Protein AF-A0A0D2REC7-F1 (afdb_monomer)

Organism: Gossypium raimondii (NCBI:txid29730)

pLDDT: mean 70.9, std 17.25, range [34.12, 93.25]

Nearest PDB structures (foldseek):
  4zcd-assembly2_A  TM=6.302E-01  e=1.455E-01  Pseudomonas savastanoi pv. phaseolicola 1448A
  6zqe-assembly1_JJ  TM=3.334E-01  e=7.525E+00  Saccharomyces cerevisiae S288C

Foldseek 3Di:
DDWDWDQDPVGDIDIDDPDWDWDFDPDPVVVVVVVVCVVVVQKDFDQDQPFDQDPVVRDGHRDPDDDPGRTITGDPDD

Mean predicted aligned error: 11.89 Å

Secondary structure (DSSP, 8-state):
--EEEEE-TTSPEEEEE----EEE---HHHHHHHHHHHHTTSEEE------EEETTTTEEE---------EEEE----

Solvent-accessible surface area (backbone atoms only — not comparable to full-atom values): 5047 Å² total; per-residue (Å²): 129,63,76,48,78,47,70,46,99,87,68,47,79,44,78,44,75,75,62,58,62,68,50,73,79,85,53,74,78,58,47,60,60,51,51,53,36,36,78,68,60,39,29,42,76,51,87,76,76,92,50,43,77,39,83,90,77,75,38,76,43,79,51,94,63,89,70,93,55,60,33,31,40,41,50,83,77,128

Sequence (78 aa):
MSQRREISEDGRELLFDHGAPYFTVTNPDVLSVVTEWESRGLVAEWKSNFGSFDCFTNKIVNTEHQILVLSLRALVTK

Structure (mmCIF, N/CA/C/O backbone):
data_AF-A0A0D2REC7-F1
#
_entry.id   AF-A0A0D2REC7-F1
#
loop_
_atom_site.group_PDB
_atom_site.id
_atom_site.type_symbol
_atom_site.label_atom_id
_atom_site.label_alt_id
_atom_site.label_comp_id
_atom_site.label_asym_id
_atom_site.label_entity_id
_atom_site.label_seq_id
_atom_site.pdbx_PDB_ins_code
_atom_site.Cartn_x
_atom_site.Cartn_y
_atom_site.Cartn_z
_atom_site.occupancy
_atom_site.B_iso_or_equiv
_atom_site.auth_seq_id
_atom_site.auth_comp_id
_atom_site.auth_asym_id
_atom_site.auth_atom_id
_atom_site.pdbx_PDB_model_num
ATOM 1 N N . MET A 1 1 ? 2.664 -8.956 15.161 1.00 55.34 1 MET A N 1
ATOM 2 C CA . MET A 1 1 ? 1.687 -8.059 14.510 1.00 55.34 1 MET A CA 1
ATOM 3 C C . MET A 1 1 ? 0.896 -7.377 15.609 1.00 55.34 1 MET A C 1
ATOM 5 O O . MET A 1 1 ? 0.093 -8.045 16.248 1.00 55.34 1 MET A O 1
ATOM 9 N N . SER A 1 2 ? 1.221 -6.122 15.921 1.00 57.56 2 SER A N 1
ATOM 10 C CA . SER A 1 2 ? 0.557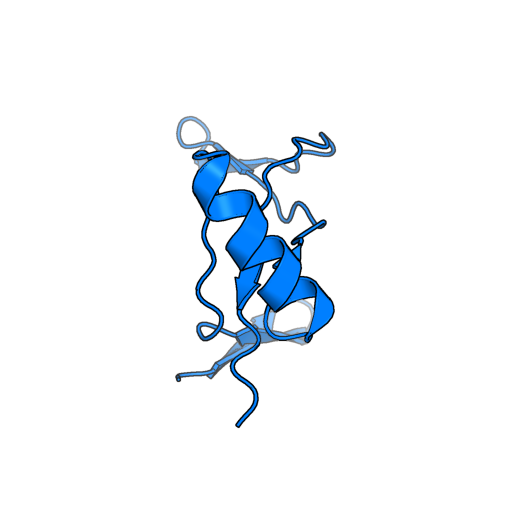 -5.360 16.985 1.00 57.56 2 SER A CA 1
ATOM 11 C C . SER A 1 2 ? -0.482 -4.443 16.347 1.00 57.56 2 SER A C 1
ATOM 13 O O . SER A 1 2 ? -0.142 -3.701 15.430 1.00 57.56 2 SER A O 1
ATOM 15 N N . GLN A 1 3 ? -1.732 -4.521 16.792 1.00 66.31 3 GLN A N 1
ATOM 16 C CA . GLN A 1 3 ? -2.762 -3.538 16.457 1.00 66.31 3 GLN A CA 1
ATOM 17 C C . GLN A 1 3 ? -2.862 -2.559 17.620 1.00 66.31 3 GLN A C 1
ATOM 19 O O . GLN A 1 3 ? -2.882 -2.986 18.777 1.00 66.31 3 GLN A O 1
ATOM 24 N N . ARG A 1 4 ? -2.942 -1.261 17.326 1.00 72.38 4 ARG A N 1
ATOM 25 C CA . ARG A 1 4 ? -3.192 -0.229 18.337 1.00 72.38 4 ARG A CA 1
ATOM 26 C C . ARG A 1 4 ? -4.542 0.41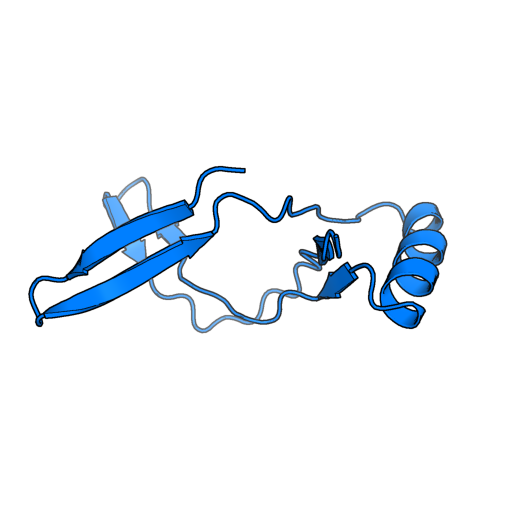6 18.063 1.00 72.38 4 ARG A C 1
ATOM 28 O O . ARG A 1 4 ? -4.854 0.740 16.922 1.00 72.38 4 ARG A O 1
ATOM 35 N N . ARG A 1 5 ? -5.339 0.580 19.114 1.00 81.69 5 ARG A N 1
ATOM 36 C CA . ARG A 1 5 ? -6.603 1.319 19.080 1.00 81.69 5 ARG A CA 1
ATOM 37 C C . ARG A 1 5 ? -6.403 2.637 19.808 1.00 81.69 5 ARG A C 1
ATOM 39 O O . ARG A 1 5 ? -5.746 2.656 20.848 1.00 81.69 5 ARG A O 1
ATOM 46 N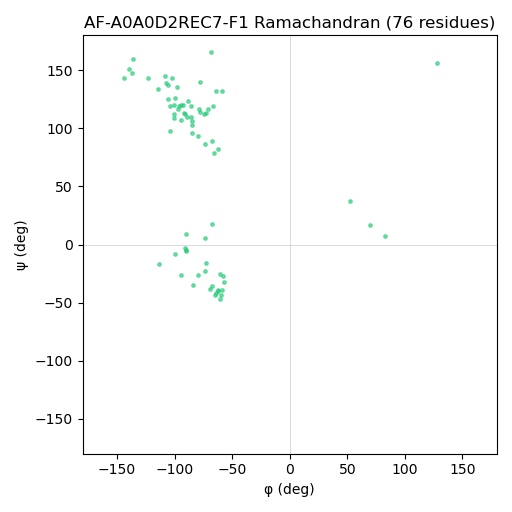 N . GLU A 1 6 ? -6.962 3.707 19.271 1.00 79.75 6 GLU A N 1
ATOM 47 C CA . GLU A 1 6 ? -6.975 5.022 19.907 1.00 79.75 6 GLU A CA 1
ATOM 48 C C . GLU A 1 6 ? -8.359 5.643 19.750 1.00 79.75 6 GLU A C 1
ATOM 50 O O . GLU A 1 6 ? -9.036 5.384 18.760 1.00 79.75 6 GLU A O 1
ATOM 55 N N . ILE A 1 7 ? -8.798 6.432 20.727 1.00 81.88 7 ILE A N 1
ATOM 56 C CA . ILE A 1 7 ? -10.048 7.187 20.629 1.00 81.88 7 ILE A CA 1
ATOM 57 C C . ILE A 1 7 ? -9.667 8.620 20.274 1.00 81.88 7 ILE A C 1
ATOM 59 O O . ILE A 1 7 ? -8.905 9.248 21.008 1.00 81.88 7 ILE A O 1
ATOM 63 N N . SER A 1 8 ? -10.152 9.117 19.140 1.00 76.50 8 SER A N 1
ATOM 64 C CA . SER A 1 8 ? -9.948 10.507 18.731 1.00 76.50 8 SER A CA 1
ATOM 65 C C . SER A 1 8 ? -10.710 11.474 19.642 1.00 76.50 8 SER A C 1
ATOM 67 O O . SER A 1 8 ? -11.619 11.086 20.375 1.00 76.50 8 SER A O 1
ATOM 69 N N . GLU A 1 9 ? -10.373 12.763 19.569 1.00 79.62 9 GLU A N 1
ATOM 70 C CA . GLU A 1 9 ? -11.042 13.816 20.350 1.00 79.62 9 GLU A CA 1
ATOM 71 C C . GLU A 1 9 ? -12.558 13.893 20.092 1.00 79.62 9 GLU A C 1
ATOM 73 O O . GLU A 1 9 ? -13.316 14.275 20.980 1.00 79.62 9 GLU A O 1
ATOM 78 N N . ASP A 1 10 ? -13.017 13.481 18.904 1.00 85.81 10 ASP A N 1
ATOM 79 C CA . ASP A 1 10 ? -14.436 13.394 18.539 1.00 85.81 10 ASP A CA 1
ATOM 80 C C . ASP A 1 10 ? -15.080 12.028 18.859 1.00 85.81 10 ASP A C 1
ATOM 82 O O . ASP A 1 10 ? -16.218 11.768 18.468 1.00 85.81 10 ASP A O 1
ATOM 86 N N . GLY A 1 11 ? -14.374 11.154 19.584 1.00 82.75 11 GLY A N 1
ATOM 87 C CA . GLY A 1 11 ? -14.890 9.881 20.089 1.00 82.75 11 GLY A CA 1
ATOM 88 C C . GLY A 1 11 ? -14.864 8.720 19.092 1.00 82.75 11 GLY A C 1
ATOM 89 O O . GLY A 1 11 ? -15.407 7.656 19.395 1.00 82.75 11 GLY A O 1
ATOM 90 N N . ARG A 1 12 ? -14.250 8.879 17.912 1.00 78.19 12 ARG A N 1
ATOM 91 C CA . ARG A 1 12 ? -14.113 7.788 16.934 1.00 78.19 12 ARG A CA 1
ATOM 92 C C . ARG A 1 12 ? -12.989 6.844 17.343 1.00 78.19 12 ARG A C 1
ATOM 94 O O . ARG A 1 12 ? -11.913 7.271 17.752 1.00 78.19 12 ARG A O 1
ATOM 101 N N . GLU A 1 13 ? -13.216 5.547 17.172 1.00 80.25 13 GLU A N 1
ATOM 102 C CA . GLU A 1 13 ? -12.161 4.547 17.326 1.00 80.25 13 GLU A CA 1
ATOM 103 C C . GLU A 1 13 ? -11.284 4.529 16.067 1.00 80.25 13 GLU A C 1
ATOM 105 O O . GLU A 1 13 ? -11.739 4.222 14.963 1.00 80.25 13 GLU A O 1
ATOM 110 N N . LEU A 1 14 ? -10.011 4.867 16.239 1.00 69.19 14 LEU A N 1
ATOM 111 C CA . LEU A 1 14 ? -8.968 4.746 15.235 1.00 69.19 14 LEU A CA 1
ATOM 112 C C . LEU A 1 14 ? -8.273 3.395 15.414 1.00 69.19 14 LEU A C 1
ATOM 114 O O . LEU A 1 14 ? -7.700 3.109 16.468 1.00 69.19 14 LEU A O 1
ATOM 118 N N . LEU A 1 15 ? -8.314 2.564 14.372 1.00 67.56 15 LEU A N 1
ATOM 119 C CA . LEU A 1 15 ? -7.607 1.289 14.324 1.00 67.56 15 LEU A CA 1
ATOM 120 C C . LEU A 1 15 ? -6.327 1.444 13.503 1.00 67.56 15 LEU A C 1
ATOM 122 O O . LEU A 1 15 ? -6.370 1.601 12.283 1.00 67.56 15 LEU A O 1
ATOM 126 N N . PHE A 1 16 ? -5.185 1.346 14.173 1.00 65.00 16 PHE A N 1
ATOM 127 C CA . PHE A 1 16 ? -3.879 1.361 13.535 1.00 65.00 16 PHE A CA 1
ATOM 128 C C . PHE A 1 16 ? -3.422 -0.073 13.276 1.00 65.00 16 PHE A C 1
ATOM 130 O O . PHE A 1 16 ? -3.050 -0.817 14.191 1.00 65.00 16 PHE A O 1
ATOM 137 N N . ASP A 1 17 ? -3.453 -0.457 12.002 1.00 65.19 17 ASP A N 1
ATOM 138 C CA . ASP A 1 17 ? -2.818 -1.673 11.513 1.00 65.19 17 ASP A CA 1
ATOM 139 C C . ASP A 1 17 ? -1.344 -1.369 11.209 1.00 65.19 17 ASP A C 1
ATOM 141 O O . ASP A 1 17 ? -1.000 -0.874 10.139 1.00 65.19 17 ASP A O 1
ATOM 145 N N . HIS A 1 18 ? -0.454 -1.660 12.162 1.00 62.91 18 HIS A N 1
ATOM 146 C CA . HIS A 1 18 ? 0.998 -1.589 11.941 1.00 62.91 18 HIS A CA 1
ATOM 147 C C . HIS A 1 18 ? 1.520 -2.757 11.079 1.00 62.91 18 HIS A C 1
ATOM 149 O O . HIS A 1 18 ? 2.729 -2.958 10.975 1.00 62.91 18 HIS A O 1
ATOM 155 N N . GLY A 1 19 ? 0.624 -3.594 10.548 1.00 59.09 19 GLY A N 1
ATOM 156 C CA . GLY A 1 19 ? 0.947 -4.933 10.088 1.00 59.09 19 GLY A CA 1
ATOM 157 C C . GLY A 1 19 ? 1.272 -5.086 8.610 1.00 59.09 19 GLY A C 1
ATOM 158 O O . GLY A 1 19 ? 1.984 -6.024 8.269 1.00 59.09 19 GLY A O 1
ATOM 159 N N . ALA A 1 20 ? 0.783 -4.225 7.721 1.00 65.50 20 ALA A N 1
ATOM 160 C CA . ALA A 1 20 ? 1.031 -4.425 6.296 1.00 65.50 20 ALA A CA 1
ATOM 161 C C . ALA A 1 20 ? 2.332 -3.719 5.875 1.00 65.50 20 ALA A C 1
ATOM 163 O O . ALA A 1 20 ? 2.358 -2.488 5.858 1.00 65.50 20 ALA A O 1
ATOM 164 N N . PRO A 1 21 ? 3.417 -4.448 5.546 1.00 72.19 21 PRO A N 1
ATOM 165 C CA . PRO A 1 21 ? 4.580 -3.827 4.937 1.00 72.19 21 PRO A CA 1
ATOM 166 C C . PRO A 1 21 ? 4.181 -3.263 3.569 1.00 72.19 21 PRO A C 1
ATOM 168 O O . PRO A 1 21 ? 3.542 -3.945 2.763 1.00 72.19 21 PRO A O 1
ATOM 171 N N . TYR A 1 22 ? 4.567 -2.012 3.333 1.00 76.44 22 TYR A N 1
ATOM 172 C CA . TYR A 1 22 ? 4.452 -1.354 2.038 1.00 76.44 22 TYR A CA 1
ATOM 173 C C . TYR A 1 22 ? 5.817 -1.342 1.369 1.00 76.44 22 TYR A C 1
ATOM 175 O O . TYR A 1 22 ? 6.842 -1.157 2.029 1.00 76.44 22 TYR A O 1
ATOM 183 N N . PHE A 1 23 ? 5.828 -1.514 0.055 1.00 82.50 23 PHE A N 1
ATOM 184 C CA . PHE A 1 23 ? 7.027 -1.370 -0.756 1.00 82.50 23 PHE A CA 1
ATOM 185 C C . PHE A 1 23 ? 6.692 -0.662 -2.066 1.00 82.50 23 PHE A C 1
ATOM 187 O O . PHE A 1 23 ? 5.572 -0.765 -2.570 1.00 82.50 23 PHE A O 1
ATOM 194 N N . THR A 1 24 ? 7.679 0.047 -2.610 1.00 82.38 24 THR A N 1
ATOM 195 C CA . THR A 1 24 ? 7.620 0.654 -3.942 1.00 82.38 24 THR A CA 1
ATOM 196 C C . THR A 1 24 ? 8.483 -0.158 -4.895 1.00 82.38 24 THR A C 1
ATOM 198 O O . THR A 1 24 ? 9.603 -0.540 -4.557 1.00 82.38 24 THR A O 1
ATOM 201 N N . VAL A 1 25 ? 7.975 -0.403 -6.100 1.00 86.19 25 VAL A N 1
ATOM 202 C CA . VAL A 1 25 ? 8.702 -1.111 -7.158 1.00 86.19 25 VAL A CA 1
ATOM 203 C C . VAL A 1 25 ? 9.174 -0.097 -8.188 1.00 86.19 25 VAL A C 1
ATOM 205 O O . VAL A 1 25 ? 8.361 0.577 -8.810 1.00 86.19 25 VAL A O 1
ATOM 208 N N . THR A 1 26 ? 10.486 0.010 -8.376 1.00 85.44 26 THR A N 1
ATOM 209 C CA . THR A 1 26 ? 11.090 0.876 -9.406 1.00 85.44 26 THR A CA 1
ATOM 210 C C . THR A 1 26 ? 11.809 0.087 -10.497 1.00 85.44 26 THR A C 1
ATOM 212 O O . THR A 1 26 ? 12.066 0.629 -11.567 1.00 85.44 26 THR A O 1
ATOM 215 N N . ASN A 1 27 ? 12.121 -1.188 -10.247 1.00 88.88 27 ASN A N 1
ATOM 216 C CA . ASN A 1 27 ? 12.738 -2.074 -11.226 1.00 88.88 27 ASN A CA 1
ATOM 217 C C . ASN A 1 27 ? 11.648 -2.728 -12.109 1.00 88.88 27 ASN A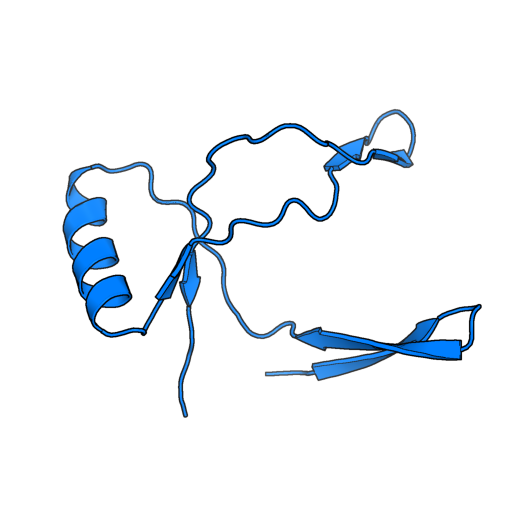 C 1
ATOM 219 O O . ASN A 1 27 ? 10.824 -3.473 -11.568 1.00 88.88 27 ASN A O 1
ATOM 223 N N . PRO A 1 28 ? 11.655 -2.509 -13.439 1.00 86.94 28 PRO A N 1
ATOM 224 C CA . PRO A 1 28 ? 10.697 -3.122 -14.361 1.00 86.94 28 PRO A CA 1
ATOM 225 C C . PRO A 1 28 ? 10.673 -4.655 -14.323 1.00 86.94 28 PRO A C 1
ATOM 227 O O . PRO A 1 28 ? 9.609 -5.247 -14.477 1.00 86.94 28 PRO A O 1
ATOM 230 N N . ASP A 1 29 ? 11.804 -5.308 -14.059 1.00 88.75 29 ASP A N 1
ATOM 231 C CA . ASP A 1 29 ? 11.878 -6.773 -14.005 1.00 88.75 29 ASP A CA 1
ATOM 232 C C . ASP A 1 29 ? 11.093 -7.325 -12.804 1.00 88.75 29 ASP A C 1
ATOM 234 O O . ASP A 1 29 ? 10.418 -8.353 -12.892 1.00 88.75 29 ASP A O 1
ATOM 238 N N . VAL A 1 30 ? 11.114 -6.589 -11.688 1.00 88.56 30 VAL A N 1
ATOM 239 C CA . VAL A 1 30 ? 10.387 -6.924 -10.453 1.00 88.56 30 VAL A CA 1
ATOM 240 C C . VAL A 1 30 ? 8.883 -6.674 -10.604 1.00 88.56 30 VAL A C 1
ATOM 242 O O . VAL A 1 30 ? 8.084 -7.308 -9.914 1.00 88.56 30 VAL A O 1
ATOM 245 N N . LEU A 1 31 ? 8.477 -5.804 -11.536 1.00 89.00 31 LEU A N 1
ATOM 246 C CA . LEU A 1 31 ? 7.069 -5.489 -11.776 1.00 89.00 31 LEU A CA 1
ATOM 247 C C . LEU A 1 31 ? 6.266 -6.739 -12.158 1.00 89.00 31 LEU A C 1
ATOM 249 O O . LEU A 1 31 ? 5.161 -6.922 -11.661 1.00 89.00 31 LEU A O 1
ATOM 253 N N . SER A 1 32 ? 6.845 -7.633 -12.966 1.00 90.88 32 SER A N 1
ATOM 254 C CA . SER A 1 32 ? 6.187 -8.873 -13.402 1.00 90.88 32 SER A CA 1
ATOM 255 C C . SER A 1 32 ? 5.785 -9.787 -12.233 1.00 90.88 32 SER A C 1
ATOM 257 O O . SER A 1 32 ? 4.657 -10.277 -12.179 1.00 90.88 32 SER A O 1
ATOM 259 N N . VAL A 1 33 ? 6.681 -9.951 -11.257 1.00 93.19 33 VAL A N 1
ATOM 260 C CA . VAL A 1 33 ? 6.460 -10.744 -10.036 1.00 93.19 33 VAL A CA 1
ATOM 261 C C . VAL A 1 33 ? 5.346 -10.132 -9.192 1.00 93.19 33 VAL A C 1
ATOM 263 O O . VAL A 1 33 ? 4.479 -10.821 -8.663 1.00 93.19 33 VAL A O 1
ATOM 266 N N . VAL A 1 34 ? 5.347 -8.809 -9.091 1.00 91.12 34 VAL A N 1
ATOM 267 C CA . VAL A 1 34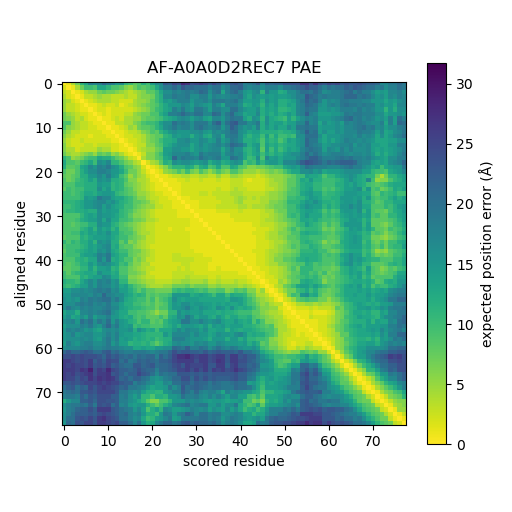 ? 4.364 -8.061 -8.313 1.00 91.12 34 VAL A CA 1
ATOM 268 C C . VAL A 1 34 ? 2.982 -8.117 -8.958 1.00 91.12 34 VAL A C 1
ATOM 270 O O . VAL A 1 34 ? 1.996 -8.295 -8.246 1.00 91.12 34 VAL A O 1
ATOM 273 N N . THR A 1 35 ? 2.898 -8.055 -10.288 1.00 90.06 35 THR A N 1
ATOM 274 C CA . THR A 1 35 ? 1.645 -8.270 -11.023 1.00 90.06 35 THR A CA 1
ATOM 275 C C . THR A 1 35 ? 1.100 -9.684 -10.808 1.00 90.06 35 THR A C 1
ATOM 277 O O . THR A 1 35 ? -0.105 -9.855 -10.629 1.00 90.06 35 THR A O 1
ATOM 280 N N . GLU A 1 36 ? 1.960 -10.709 -10.757 1.00 93.25 36 GLU A N 1
ATOM 281 C CA . GLU A 1 36 ? 1.533 -12.069 -10.400 1.00 93.25 36 GLU A CA 1
ATOM 282 C C . GLU A 1 36 ? 0.935 -12.103 -8.987 1.00 93.25 36 GLU A C 1
ATOM 284 O O . GLU A 1 36 ? -0.145 -12.662 -8.776 1.00 93.25 36 GLU A O 1
ATOM 289 N N . TRP A 1 37 ? 1.599 -11.480 -8.014 1.00 93.19 37 TRP A N 1
ATOM 290 C CA . TRP A 1 37 ? 1.108 -11.409 -6.639 1.00 93.19 37 TRP A CA 1
ATOM 291 C C . TRP A 1 37 ? -0.223 -10.661 -6.532 1.00 93.19 37 TRP A C 1
ATOM 293 O O . TRP A 1 37 ? -1.105 -11.102 -5.793 1.00 93.19 37 TRP A O 1
ATOM 303 N N . GLU A 1 38 ? -0.393 -9.574 -7.286 1.00 91.44 38 GLU A N 1
ATOM 304 C CA . GLU A 1 38 ? -1.641 -8.809 -7.342 1.00 91.44 38 GLU A CA 1
ATOM 305 C C . GLU A 1 38 ? -2.774 -9.650 -7.942 1.00 91.44 38 GLU A C 1
ATOM 307 O O . GLU A 1 38 ? -3.858 -9.724 -7.365 1.00 91.44 38 GLU A O 1
ATOM 312 N N . SER A 1 39 ? -2.506 -10.390 -9.026 1.00 91.44 39 SER A N 1
ATOM 313 C CA . SER A 1 39 ? -3.485 -11.304 -9.640 1.00 91.44 39 SER A CA 1
ATOM 314 C C . SER A 1 39 ? -3.953 -12.419 -8.694 1.00 91.44 39 SER A C 1
ATOM 316 O O . SER A 1 39 ? -5.059 -12.940 -8.830 1.00 91.44 39 SER A O 1
ATOM 318 N N . ARG A 1 40 ? -3.117 -12.763 -7.707 1.00 91.25 40 ARG A N 1
ATOM 319 C CA . ARG A 1 40 ? -3.401 -13.739 -6.648 1.00 91.25 40 ARG A CA 1
ATOM 320 C C . ARG A 1 40 ? -4.015 -13.117 -5.391 1.00 91.25 40 ARG A C 1
ATOM 322 O O . ARG A 1 40 ? -4.309 -13.848 -4.451 1.00 91.25 40 ARG A O 1
ATOM 329 N N . GLY A 1 41 ? -4.181 -11.795 -5.346 1.00 85.50 41 GLY A N 1
ATOM 330 C CA . GLY A 1 41 ? -4.692 -11.076 -4.178 1.00 85.50 41 GLY A CA 1
ATOM 331 C C . GLY A 1 41 ? -3.731 -11.035 -2.983 1.00 85.50 41 GLY A C 1
ATOM 332 O O . GLY A 1 41 ? -4.164 -10.754 -1.868 1.00 85.50 41 GLY A O 1
ATOM 333 N N . LEU A 1 42 ? -2.439 -11.316 -3.194 1.00 83.06 42 LEU A N 1
ATOM 334 C CA . LEU A 1 42 ? -1.406 -11.272 -2.148 1.00 83.06 42 LEU A CA 1
ATOM 335 C C . LEU A 1 42 ? -0.939 -9.843 -1.864 1.00 83.06 42 LEU A C 1
ATOM 337 O O . LEU A 1 42 ? -0.458 -9.538 -0.774 1.00 83.06 42 LEU A O 1
ATOM 341 N N . VAL A 1 43 ? -1.058 -8.968 -2.858 1.00 86.50 43 VAL A N 1
ATOM 342 C CA . VAL A 1 43 ? -0.753 -7.543 -2.756 1.00 86.50 43 VAL A CA 1
ATOM 343 C C . VAL A 1 43 ? -1.847 -6.728 -3.441 1.00 86.50 43 VAL A C 1
ATOM 345 O O . VAL A 1 43 ? -2.567 -7.251 -4.287 1.00 86.50 43 VAL A O 1
ATOM 348 N N . ALA A 1 44 ? -1.966 -5.449 -3.094 1.00 84.00 44 ALA A N 1
ATOM 349 C CA . ALA A 1 44 ? -2.835 -4.509 -3.798 1.00 84.00 44 ALA A CA 1
ATOM 350 C C . ALA A 1 44 ? -2.196 -3.121 -3.860 1.00 84.00 44 ALA A C 1
ATOM 352 O O . ALA A 1 44 ? -1.563 -2.691 -2.892 1.00 84.00 44 ALA A O 1
ATOM 353 N N . GLU A 1 45 ? -2.391 -2.410 -4.971 1.00 83.06 45 GLU A N 1
ATOM 354 C CA . GLU A 1 45 ? -2.001 -1.005 -5.082 1.00 83.06 45 GLU A CA 1
ATOM 355 C C . GLU A 1 45 ? -2.701 -0.148 -4.014 1.00 83.06 45 GLU A C 1
ATOM 357 O O . GLU A 1 45 ? -3.922 -0.181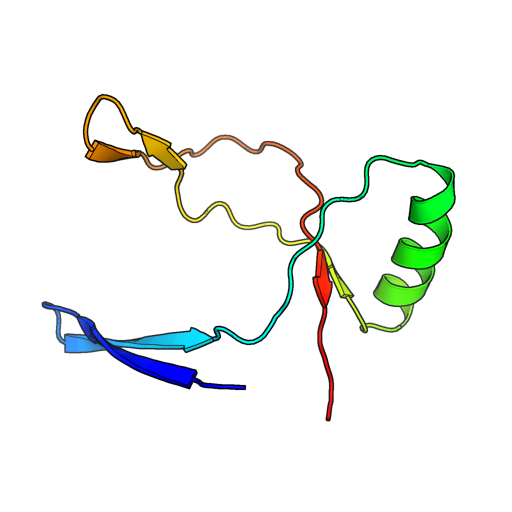 -3.829 1.00 83.06 45 GLU A O 1
ATOM 362 N N . TRP A 1 46 ? -1.916 0.677 -3.331 1.00 79.12 46 TRP A N 1
ATOM 363 C CA . TRP A 1 46 ? -2.401 1.686 -2.408 1.00 79.12 46 TRP A CA 1
ATOM 364 C C . TRP A 1 46 ? -2.758 2.975 -3.152 1.00 79.12 46 TRP A C 1
ATOM 366 O O . TRP A 1 46 ?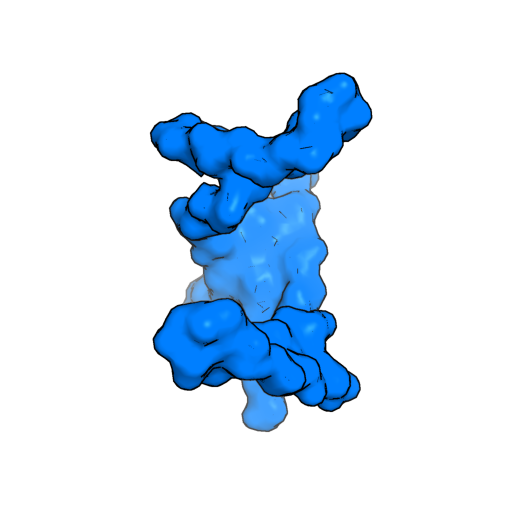 -1.896 3.773 -3.505 1.00 79.12 46 TRP A O 1
ATOM 376 N N . LYS A 1 47 ? -4.058 3.201 -3.356 1.00 72.31 47 LYS A N 1
ATOM 377 C CA . LYS A 1 47 ? -4.580 4.337 -4.141 1.00 72.31 47 LYS A CA 1
ATOM 378 C C . LYS A 1 47 ? -4.857 5.606 -3.331 1.00 72.31 47 LYS A C 1
ATOM 380 O O . LYS A 1 47 ? -5.253 6.619 -3.897 1.00 72.31 47 LYS A O 1
ATOM 385 N N . SER A 1 48 ? -4.725 5.547 -2.008 1.00 68.38 48 SER A N 1
ATOM 386 C CA . SER A 1 48 ? -5.226 6.594 -1.117 1.00 68.38 48 SER A CA 1
ATOM 387 C C . SER A 1 48 ? -4.087 7.447 -0.567 1.00 68.38 48 SER A C 1
ATOM 389 O O . SER A 1 48 ? -3.151 6.934 0.042 1.00 68.38 48 SER A O 1
ATOM 391 N N . ASN A 1 49 ? -4.170 8.762 -0.746 1.00 65.69 49 ASN A N 1
ATOM 392 C CA . ASN A 1 49 ? -3.212 9.697 -0.168 1.00 65.69 49 ASN A CA 1
ATOM 393 C C . ASN A 1 49 ? -3.745 10.147 1.200 1.00 65.69 49 ASN A C 1
ATOM 395 O O . ASN A 1 49 ? -4.795 10.776 1.273 1.00 65.69 49 ASN A O 1
ATOM 399 N N . PHE A 1 50 ? -3.070 9.773 2.291 1.00 64.75 50 PHE A N 1
ATOM 400 C CA . PHE A 1 50 ? -3.521 10.099 3.656 1.00 64.75 50 PHE A CA 1
ATOM 401 C C . PHE A 1 50 ? -2.956 11.433 4.174 1.00 64.75 50 PHE A C 1
ATOM 403 O O . PHE A 1 50 ? -3.343 11.889 5.248 1.00 64.75 50 PHE A O 1
ATOM 410 N N . GLY A 1 51 ? -2.074 12.069 3.398 1.00 64.25 51 GLY A N 1
ATOM 411 C CA . GLY A 1 51 ? -1.424 13.336 3.721 1.00 64.25 51 GLY A CA 1
ATOM 412 C C . GLY A 1 51 ? 0.094 13.245 3.583 1.00 64.25 51 GLY A C 1
ATOM 413 O O . GLY A 1 51 ? 0.680 12.168 3.674 1.00 64.25 51 GLY A O 1
ATOM 414 N N . SER A 1 52 ? 0.731 14.391 3.365 1.00 67.38 52 SER A N 1
ATOM 415 C CA . SER A 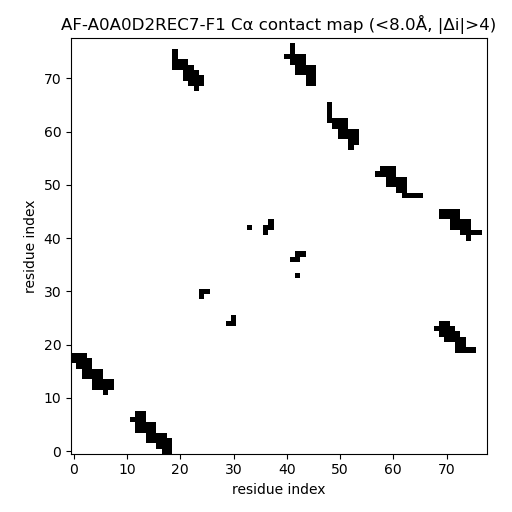1 52 ? 2.185 14.545 3.408 1.00 67.38 52 SER A CA 1
ATOM 416 C C . SER A 1 52 ? 2.562 15.331 4.663 1.00 67.38 52 SER A C 1
ATOM 418 O O . SER A 1 52 ? 1.816 16.210 5.088 1.00 67.38 52 SER A O 1
ATOM 420 N N . PHE A 1 53 ? 3.692 15.015 5.291 1.00 77.75 53 PHE A N 1
ATOM 421 C CA . PHE A 1 53 ? 4.190 15.772 6.440 1.00 77.75 53 PHE A CA 1
ATOM 422 C C . PHE A 1 53 ? 5.226 16.793 5.969 1.00 77.75 53 PHE A C 1
ATOM 424 O O . PHE A 1 53 ? 6.285 16.421 5.464 1.00 77.75 53 PHE A O 1
ATOM 431 N N . ASP A 1 54 ? 4.924 18.078 6.143 1.00 77.50 54 ASP A N 1
ATOM 432 C CA . ASP A 1 54 ? 5.860 19.166 5.882 1.00 77.50 54 ASP A CA 1
ATOM 433 C C . ASP A 1 54 ? 6.738 19.398 7.120 1.00 77.50 54 ASP A C 1
ATOM 435 O O . ASP A 1 54 ? 6.278 19.890 8.154 1.00 77.50 54 ASP A O 1
ATOM 439 N N . CYS A 1 55 ? 8.022 19.051 7.004 1.00 75.31 55 CYS A N 1
ATOM 440 C CA . CYS A 1 55 ? 9.000 19.178 8.081 1.00 75.31 55 CYS A CA 1
ATOM 441 C C . CYS A 1 55 ? 9.420 20.624 8.383 1.00 75.31 55 CYS A C 1
ATOM 443 O O . CYS A 1 55 ? 9.974 20.876 9.451 1.00 75.31 55 CYS A O 1
ATOM 445 N N . PHE A 1 56 ? 9.156 21.580 7.487 1.00 83.19 56 PHE A N 1
ATOM 446 C CA . PHE A 1 56 ? 9.456 22.992 7.728 1.00 83.19 56 PHE A CA 1
ATOM 447 C C . PHE A 1 56 ? 8.345 23.671 8.524 1.00 83.19 56 PHE A C 1
ATOM 449 O O . PHE A 1 56 ? 8.617 24.534 9.359 1.00 83.19 56 PHE A O 1
ATOM 456 N N . THR A 1 57 ? 7.091 23.277 8.290 1.00 85.69 57 THR A N 1
ATOM 457 C CA . THR A 1 57 ? 5.928 23.838 8.995 1.00 85.69 57 THR A CA 1
ATOM 458 C C . THR A 1 57 ? 5.425 22.963 10.145 1.00 85.69 57 THR A C 1
ATOM 460 O O . THR A 1 57 ? 4.578 23.423 10.911 1.00 85.69 57 THR A O 1
ATOM 463 N N . ASN A 1 58 ? 5.954 21.739 10.300 1.00 77.69 58 ASN A N 1
ATOM 464 C CA . ASN A 1 58 ? 5.490 20.709 11.241 1.00 77.69 58 ASN A CA 1
ATOM 465 C C . ASN A 1 58 ? 3.986 20.426 11.120 1.00 77.69 58 ASN A C 1
ATOM 467 O O . ASN A 1 58 ? 3.290 20.206 12.114 1.00 77.69 58 ASN A O 1
ATOM 471 N N . LYS A 1 59 ? 3.466 20.455 9.892 1.00 75.12 59 LYS A N 1
ATOM 472 C CA . LYS A 1 59 ? 2.046 20.247 9.607 1.00 75.12 59 LYS A CA 1
ATOM 473 C C . LYS A 1 59 ? 1.858 19.094 8.641 1.00 75.12 59 LYS A C 1
ATOM 475 O O . LYS A 1 59 ? 2.619 18.918 7.693 1.00 75.12 59 LYS A O 1
ATOM 480 N N . ILE A 1 60 ? 0.792 18.333 8.868 1.00 70.62 60 ILE A N 1
ATOM 481 C CA . ILE A 1 60 ? 0.276 17.409 7.863 1.00 70.62 60 ILE A CA 1
ATOM 482 C C . ILE A 1 60 ? -0.436 18.266 6.816 1.00 70.62 60 ILE A C 1
ATOM 484 O O . ILE A 1 60 ? -1.445 18.909 7.106 1.00 70.62 60 ILE A O 1
ATOM 488 N N . VAL A 1 61 ? 0.121 18.311 5.613 1.00 73.62 61 VAL A N 1
ATOM 489 C CA . VAL A 1 61 ? -0.469 18.970 4.455 1.00 73.62 61 VAL A CA 1
ATOM 490 C C . VAL A 1 61 ? -1.237 17.931 3.651 1.00 73.62 61 VAL A C 1
ATOM 492 O O . VAL A 1 61 ? -0.697 16.919 3.195 1.00 73.62 61 VAL A O 1
ATOM 495 N N . ASN A 1 62 ? -2.539 18.156 3.500 1.00 64.31 62 ASN A N 1
ATOM 496 C CA . ASN A 1 62 ? -3.370 17.273 2.702 1.00 64.31 62 ASN A CA 1
ATOM 497 C C . ASN A 1 62 ? -3.000 17.482 1.233 1.00 64.31 62 ASN A C 1
ATOM 499 O O . ASN A 1 62 ? -3.103 18.594 0.717 1.00 64.31 62 ASN A O 1
ATOM 503 N N . THR A 1 63 ? -2.488 16.447 0.575 1.00 55.09 63 THR A N 1
ATOM 504 C CA . THR A 1 63 ? -2.095 16.549 -0.829 1.00 55.09 63 THR A CA 1
ATOM 505 C C . THR A 1 63 ? -3.167 15.854 -1.651 1.00 55.09 63 THR A C 1
ATOM 507 O O . THR A 1 63 ? -3.133 14.643 -1.833 1.00 55.09 63 THR A O 1
ATOM 510 N N . GLU A 1 64 ? -4.109 16.627 -2.197 1.00 50.78 64 GLU A N 1
ATOM 511 C CA . GLU A 1 64 ? -5.068 16.152 -3.213 1.00 50.78 64 GLU A CA 1
ATOM 512 C C . GLU A 1 64 ? -4.387 15.811 -4.558 1.00 50.78 64 GLU A C 1
ATOM 514 O O . GLU A 1 64 ? -5.033 15.726 -5.599 1.00 50.78 64 GLU A O 1
ATOM 519 N N . HIS A 1 65 ? -3.063 15.628 -4.576 1.00 43.16 65 HIS A N 1
ATOM 520 C CA . HIS A 1 65 ? -2.320 15.289 -5.778 1.00 43.16 65 HIS A CA 1
ATOM 521 C C . HIS A 1 65 ? -2.097 13.785 -5.870 1.00 43.16 65 HIS A C 1
ATOM 523 O O . HIS A 1 65 ? -1.442 13.162 -5.030 1.00 43.16 65 HIS A O 1
ATOM 529 N N . GLN A 1 66 ? -2.644 13.222 -6.945 1.00 37.41 66 GLN A N 1
ATOM 530 C CA . GLN A 1 66 ? -2.381 11.871 -7.407 1.00 37.41 66 GLN A CA 1
ATOM 531 C C . GLN A 1 66 ? -0.933 11.781 -7.891 1.00 37.41 66 GLN A C 1
ATOM 533 O O . GLN A 1 66 ? -0.633 12.026 -9.057 1.00 37.41 66 GLN A O 1
ATOM 538 N N . ILE A 1 67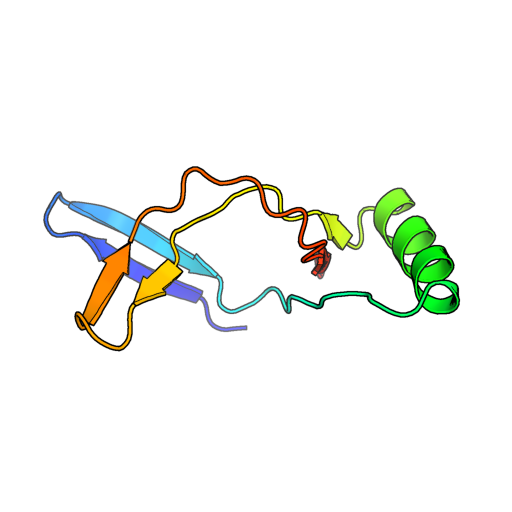 ? -0.016 11.450 -6.989 1.00 36.78 67 ILE A N 1
ATOM 539 C CA . ILE A 1 67 ? 1.268 10.894 -7.397 1.00 36.78 67 ILE A CA 1
ATOM 540 C C . ILE A 1 67 ? 1.061 9.385 -7.411 1.00 36.78 67 ILE A C 1
ATOM 542 O O . ILE A 1 67 ? 0.827 8.781 -6.367 1.00 36.78 67 ILE A O 1
ATOM 546 N N . LEU A 1 68 ? 1.099 8.799 -8.609 1.00 34.12 68 LEU A N 1
ATOM 547 C CA . LEU A 1 68 ? 1.160 7.356 -8.834 1.00 34.12 68 LEU A CA 1
ATOM 548 C C . LEU A 1 68 ? 2.465 6.827 -8.221 1.00 34.12 68 LEU A C 1
ATOM 550 O O . LEU A 1 68 ? 3.485 6.683 -8.890 1.00 34.12 68 LEU A O 1
ATOM 554 N N . VAL A 1 69 ? 2.454 6.595 -6.913 1.00 39.09 69 VAL A N 1
ATOM 555 C CA . VAL A 1 69 ? 3.433 5.752 -6.239 1.00 39.09 69 VAL A CA 1
ATOM 556 C C . VAL A 1 69 ? 2.731 4.424 -6.037 1.00 39.09 69 VAL A C 1
ATOM 558 O O . VAL A 1 69 ? 1.807 4.332 -5.233 1.00 39.09 69 VAL A O 1
ATOM 561 N N . LEU A 1 70 ? 3.157 3.401 -6.779 1.00 36.41 70 LEU A N 1
ATOM 562 C CA . LEU A 1 70 ? 2.738 2.020 -6.552 1.00 36.41 70 LEU A CA 1
ATOM 563 C C . LEU A 1 70 ? 3.293 1.567 -5.194 1.00 36.41 70 LEU A C 1
ATOM 565 O O . LEU A 1 70 ? 4.334 0.920 -5.117 1.00 36.41 70 LEU A O 1
ATOM 569 N N . SER A 1 71 ? 2.640 1.972 -4.110 1.00 47.28 71 SER A N 1
ATOM 570 C CA . SER A 1 71 ? 2.851 1.414 -2.780 1.00 47.28 71 SER A CA 1
ATOM 571 C C . SER A 1 71 ? 1.968 0.182 -2.688 1.00 47.28 71 SER A C 1
ATOM 573 O O . SER A 1 71 ? 0.751 0.301 -2.628 1.00 47.28 71 SER A O 1
ATOM 575 N N . LEU A 1 72 ? 2.541 -1.014 -2.741 1.00 49.12 72 LEU A N 1
ATOM 576 C CA . LEU A 1 72 ? 1.748 -2.241 -2.667 1.00 49.12 72 LEU A CA 1
ATOM 577 C C . LEU A 1 72 ? 1.573 -2.657 -1.211 1.00 49.12 72 LEU A C 1
ATOM 579 O O . LEU A 1 72 ? 2.551 -2.838 -0.488 1.00 49.12 72 LEU A O 1
ATOM 583 N N . ARG A 1 73 ? 0.321 -2.806 -0.772 1.00 49.53 73 ARG A N 1
ATOM 584 C CA . ARG A 1 73 ? -0.015 -3.401 0.523 1.00 49.53 73 ARG A CA 1
ATOM 585 C C . ARG A 1 73 ? 0.106 -4.912 0.385 1.00 49.53 73 ARG A C 1
ATOM 587 O O . ARG A 1 73 ? -0.704 -5.496 -0.325 1.00 49.53 73 ARG A O 1
ATOM 594 N N . ALA A 1 74 ? 1.053 -5.551 1.068 1.00 47.41 74 ALA A N 1
ATOM 595 C CA . ALA A 1 74 ? 1.053 -7.008 1.174 1.00 47.41 74 ALA A CA 1
ATOM 596 C C . ALA A 1 74 ? -0.067 -7.462 2.120 1.00 47.41 74 ALA A C 1
ATOM 598 O O . ALA A 1 74 ? -0.044 -7.180 3.321 1.00 47.41 74 ALA A O 1
ATOM 599 N N . LEU A 1 75 ? -1.066 -8.153 1.572 1.00 46.03 75 LEU A N 1
ATOM 600 C CA . LEU A 1 75 ? -2.085 -8.840 2.345 1.00 46.03 75 LEU A CA 1
ATOM 601 C C . LEU A 1 75 ? -1.468 -10.163 2.817 1.00 46.03 75 LEU A C 1
ATOM 603 O O . LEU A 1 75 ? -1.483 -11.166 2.111 1.00 46.03 75 LEU A O 1
ATOM 607 N N . VAL A 1 76 ? -0.891 -10.175 4.020 1.00 38.97 76 VAL A N 1
ATOM 608 C CA . VAL A 1 76 ? -0.535 -11.444 4.668 1.00 38.97 76 VAL A CA 1
ATOM 609 C C . VAL A 1 76 ? -1.839 -12.079 5.152 1.00 38.97 76 VAL A C 1
ATOM 611 O O . VAL A 1 76 ? -2.284 -11.839 6.275 1.00 38.97 76 VAL A O 1
ATOM 614 N N . THR A 1 77 ? -2.497 -12.842 4.279 1.00 34.16 77 THR A N 1
ATOM 615 C CA . THR A 1 77 ? -3.598 -13.725 4.670 1.00 34.16 77 THR A CA 1
ATOM 616 C C . THR A 1 77 ? -3.027 -14.824 5.561 1.00 34.16 77 THR A C 1
ATOM 618 O O . THR A 1 77 ? -2.123 -15.548 5.142 1.00 34.16 77 THR A O 1
ATOM 621 N N . LYS A 1 78 ? -3.512 -14.896 6.803 1.00 34.56 78 LYS A N 1
ATOM 622 C CA . LYS A 1 78 ? -3.314 -16.064 7.668 1.00 34.56 78 LYS A CA 1
ATOM 623 C C . LYS A 1 78 ? -4.058 -17.272 7.119 1.00 34.56 78 LYS A C 1
ATOM 625 O O . LYS A 1 78 ? -5.153 -17.053 6.556 1.00 34.56 78 LYS A O 1
#

Radius of gyration: 15.71 Å; Cα contacts (8 Å, |Δi|>4): 97; chains: 1; bounding box: 28×40×35 Å